Protein AF-A0A7F5QYL2-F1 (afdb_monomer_lite)

Structure (mmCIF, N/CA/C/O backbone):
data_AF-A0A7F5QYL2-F1
#
_entry.id   AF-A0A7F5QYL2-F1
#
loop_
_atom_site.group_PDB
_atom_site.id
_atom_site.type_symbol
_atom_site.label_atom_id
_atom_site.label_alt_id
_atom_site.label_comp_id
_atom_site.label_asym_id
_atom_site.label_entity_id
_atom_site.label_seq_id
_atom_site.pdbx_PDB_ins_code
_atom_site.Cartn_x
_atom_site.Cartn_y
_atom_site.Cartn_z
_atom_site.occupancy
_atom_site.B_iso_or_equiv
_atom_site.auth_seq_id
_atom_site.auth_comp_id
_atom_site.auth_asym_id
_atom_site.auth_atom_id
_atom_site.pdbx_PDB_model_num
ATOM 1 N N . MET A 1 1 ? 12.135 45.282 68.394 1.00 36.41 1 MET A N 1
ATOM 2 C CA . MET A 1 1 ? 11.199 45.986 67.491 1.00 36.41 1 MET A CA 1
ATOM 3 C C . MET A 1 1 ? 11.798 45.979 66.080 1.00 36.41 1 MET A C 1
ATOM 5 O O . MET A 1 1 ? 12.657 46.800 65.798 1.00 36.41 1 MET A O 1
ATOM 9 N N . LYS A 1 2 ? 11.472 44.992 65.230 1.00 41.59 2 LYS A N 1
ATOM 10 C CA . LYS A 1 2 ? 11.919 44.949 63.821 1.00 41.59 2 LYS A CA 1
ATOM 11 C C . LYS A 1 2 ? 10.758 45.435 62.957 1.00 41.59 2 LYS A C 1
ATOM 13 O O . LYS A 1 2 ? 9.714 44.793 62.926 1.00 41.59 2 LYS A O 1
ATOM 18 N N . VAL A 1 3 ? 10.930 46.593 62.330 1.00 45.00 3 VAL A N 1
ATOM 19 C CA . VAL A 1 3 ? 9.966 47.179 61.393 1.00 45.00 3 VAL A CA 1
ATOM 20 C C . VAL A 1 3 ? 9.968 46.319 60.128 1.00 45.00 3 VAL A C 1
ATOM 22 O O . VAL A 1 3 ? 11.005 46.175 59.482 1.00 45.00 3 VAL A O 1
ATOM 25 N N . VAL A 1 4 ? 8.830 45.709 59.797 1.00 55.16 4 VAL A N 1
ATOM 26 C CA . VAL A 1 4 ? 8.637 45.004 58.524 1.00 55.16 4 VAL A CA 1
ATOM 27 C C . VAL A 1 4 ? 8.541 46.066 57.431 1.00 55.16 4 VAL A C 1
ATOM 29 O O . VAL A 1 4 ? 7.566 46.809 57.353 1.00 55.16 4 VAL A O 1
ATOM 32 N N . SER A 1 5 ? 9.592 46.180 56.622 1.00 48.91 5 SER A N 1
ATOM 33 C CA . SER A 1 5 ? 9.608 47.056 55.452 1.00 48.91 5 SER A CA 1
ATOM 34 C C . SER A 1 5 ? 8.737 46.440 54.357 1.00 48.91 5 SER A C 1
ATOM 36 O O . SER A 1 5 ? 9.027 45.351 53.861 1.00 48.91 5 SER A O 1
ATOM 38 N N . HIS A 1 6 ? 7.649 47.122 53.997 1.00 53.84 6 HIS A N 1
ATOM 39 C CA . HIS A 1 6 ? 6.821 46.775 52.846 1.00 53.84 6 HIS A CA 1
ATOM 40 C C . HIS A 1 6 ? 7.633 46.995 51.562 1.00 53.84 6 HIS A C 1
ATOM 42 O O . HIS A 1 6 ? 7.870 48.128 51.139 1.00 53.84 6 HIS A O 1
ATOM 48 N N . MET A 1 7 ? 8.063 45.900 50.942 1.00 53.28 7 MET A N 1
ATOM 49 C CA . MET A 1 7 ? 8.787 45.906 49.676 1.00 53.28 7 MET A CA 1
ATOM 50 C C . MET A 1 7 ? 7.831 46.355 48.556 1.00 53.28 7 MET A C 1
ATOM 52 O O . MET A 1 7 ? 6.917 45.625 48.177 1.00 53.28 7 MET A O 1
ATOM 56 N N . LYS A 1 8 ? 7.985 47.591 48.063 1.00 56.34 8 LYS A N 1
ATOM 57 C CA . LYS A 1 8 ? 7.202 48.119 46.934 1.00 56.34 8 LYS A CA 1
ATOM 58 C C . LYS A 1 8 ? 7.759 47.552 45.628 1.00 56.34 8 LYS A C 1
ATOM 60 O O . LYS A 1 8 ? 8.815 47.978 45.169 1.00 56.34 8 LYS A O 1
ATOM 65 N N . MET A 1 9 ? 7.042 46.594 45.045 1.00 57.22 9 MET A N 1
ATOM 66 C CA . MET A 1 9 ? 7.305 46.076 43.700 1.00 57.22 9 MET A CA 1
ATOM 67 C C . MET A 1 9 ? 7.140 47.221 42.684 1.00 57.22 9 MET A C 1
ATOM 69 O O . MET A 1 9 ? 6.136 47.934 42.719 1.00 57.22 9 MET A O 1
ATOM 73 N N . SER A 1 10 ? 8.129 47.455 41.821 1.00 63.31 10 SER A N 1
ATOM 74 C CA . SER A 1 10 ? 8.124 48.590 40.891 1.00 63.31 10 SER A CA 1
ATOM 75 C C . SER A 1 10 ? 7.021 48.443 39.830 1.00 63.31 10 SER A C 1
ATOM 77 O O . SER A 1 10 ? 6.800 47.366 39.285 1.00 63.31 10 SER A O 1
ATOM 79 N N . SER A 1 11 ? 6.316 49.536 39.515 1.00 59.84 11 SER A N 1
ATOM 80 C CA . SER A 1 11 ? 5.193 49.565 38.552 1.00 59.84 11 SER A CA 1
ATOM 81 C C . SER A 1 11 ? 5.566 49.007 37.167 1.00 59.84 11 SER A C 1
ATOM 83 O O . SER A 1 11 ? 4.792 48.292 36.536 1.00 59.84 11 SER A O 1
ATOM 85 N N . LEU A 1 12 ? 6.813 49.241 36.749 1.00 58.56 12 LEU A N 1
ATOM 86 C CA . LEU A 1 12 ? 7.390 48.697 35.520 1.00 58.56 12 LEU A CA 1
ATOM 87 C C . LEU A 1 12 ? 7.458 47.161 35.540 1.00 58.56 12 LEU A C 1
ATOM 89 O O . LEU A 1 12 ? 7.232 46.528 34.514 1.00 58.56 12 LEU A O 1
ATOM 93 N N . TYR A 1 13 ? 7.722 46.540 36.694 1.00 65.56 13 TYR A N 1
ATOM 94 C CA . TYR A 1 13 ? 7.733 45.080 36.826 1.00 65.56 13 TYR A CA 1
ATOM 95 C C . TYR A 1 13 ? 6.333 44.494 36.596 1.00 65.56 13 TYR A C 1
ATOM 97 O O . TYR A 1 13 ? 6.171 43.559 35.817 1.00 65.56 13 TYR A O 1
ATOM 105 N N . MET A 1 14 ? 5.305 45.108 37.186 1.00 61.81 14 MET A N 1
ATOM 106 C CA . MET A 1 14 ? 3.912 44.671 37.028 1.00 61.81 14 MET A CA 1
ATOM 107 C C . MET A 1 14 ? 3.401 44.837 35.588 1.00 61.81 14 MET A C 1
ATOM 109 O O . MET A 1 14 ? 2.679 43.973 35.099 1.00 61.81 14 MET A O 1
ATOM 113 N N . GLN A 1 15 ? 3.810 45.899 34.884 1.00 59.81 15 GLN A N 1
ATOM 114 C CA . GLN A 1 15 ? 3.458 46.122 33.475 1.00 59.81 15 GLN A CA 1
ATOM 115 C C . GLN A 1 15 ? 4.100 45.088 32.536 1.00 59.81 15 GLN A C 1
ATOM 117 O O . GLN A 1 15 ? 3.426 44.570 31.649 1.00 59.81 15 GLN A O 1
ATOM 122 N N . ASN A 1 16 ? 5.372 44.739 32.753 1.00 57.62 16 ASN A N 1
ATOM 123 C CA . ASN A 1 16 ? 6.066 43.733 31.942 1.00 57.62 16 ASN A CA 1
ATOM 124 C C . ASN A 1 16 ? 5.494 42.321 32.153 1.00 57.62 16 ASN A C 1
ATOM 126 O O . ASN A 1 16 ? 5.332 41.579 31.186 1.00 57.62 16 ASN A O 1
ATOM 130 N N . VAL A 1 17 ? 5.114 41.968 33.388 1.00 64.12 17 VAL A N 1
ATOM 131 C CA . VAL A 1 17 ? 4.418 40.700 33.681 1.00 64.12 17 VAL A CA 1
ATOM 132 C C . VAL A 1 17 ? 3.069 40.639 32.956 1.00 64.12 17 VAL A C 1
ATOM 134 O O . VAL A 1 17 ? 2.732 39.611 32.374 1.00 64.12 17 VAL A O 1
ATOM 137 N N . PHE A 1 18 ? 2.325 41.748 32.922 1.00 61.31 18 PHE A N 1
ATOM 138 C CA . PHE A 1 18 ? 1.038 41.826 32.228 1.00 61.31 18 PHE A CA 1
ATOM 139 C C . PHE A 1 18 ? 1.166 41.660 30.707 1.00 61.31 18 PHE A C 1
ATOM 141 O O . PHE A 1 18 ? 0.341 40.986 30.099 1.00 61.31 18 PHE A O 1
ATOM 148 N N . ILE A 1 19 ? 2.211 42.230 30.095 1.00 61.56 19 ILE A N 1
ATOM 149 C CA . ILE A 1 19 ? 2.481 42.072 28.658 1.00 61.56 19 ILE A CA 1
ATOM 150 C C . ILE A 1 19 ? 2.823 40.614 28.332 1.00 61.56 19 ILE A C 1
ATOM 152 O O . ILE A 1 19 ? 2.280 40.088 27.370 1.00 61.56 19 ILE A O 1
ATOM 156 N N . I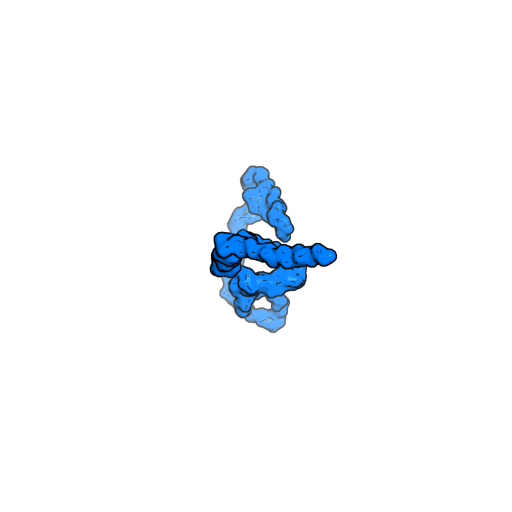LE A 1 20 ? 3.635 39.941 29.153 1.00 63.31 20 ILE A N 1
ATOM 157 C CA . ILE A 1 20 ? 3.988 38.519 28.967 1.00 63.31 20 ILE A CA 1
ATOM 158 C C . ILE A 1 20 ? 2.755 37.604 29.112 1.00 63.31 20 ILE A C 1
ATOM 160 O O . ILE A 1 20 ? 2.643 36.607 28.403 1.00 63.31 20 ILE A O 1
ATOM 164 N N . LEU A 1 21 ? 1.811 37.953 29.996 1.00 61.53 21 LEU A N 1
ATOM 165 C CA . LEU A 1 21 ? 0.531 37.245 30.145 1.00 61.53 21 LEU A CA 1
ATOM 166 C C . LEU A 1 21 ? -0.442 37.507 28.981 1.00 61.53 21 LEU A C 1
ATOM 168 O O . LEU A 1 21 ? -1.167 36.596 28.588 1.00 61.53 21 LEU A O 1
ATOM 172 N N . LEU A 1 22 ? -0.462 38.725 28.425 1.00 60.06 22 LEU A N 1
ATOM 173 C CA . LEU A 1 22 ? -1.340 39.114 27.311 1.00 60.06 22 LEU A CA 1
ATOM 174 C C . LEU A 1 22 ? -0.839 38.634 25.945 1.00 60.06 22 LEU A C 1
ATOM 176 O O . LEU A 1 22 ? -1.653 38.327 25.079 1.00 60.06 22 LEU A O 1
ATOM 180 N N . THR A 1 23 ? 0.477 38.564 25.736 1.00 57.03 23 THR A N 1
ATOM 181 C CA . THR A 1 23 ? 1.068 38.099 24.472 1.00 57.03 23 THR A CA 1
ATOM 182 C C . THR A 1 23 ? 1.238 36.594 24.406 1.00 57.03 23 THR A C 1
ATOM 184 O O . THR A 1 23 ? 1.893 36.153 23.463 1.00 57.03 23 THR A O 1
ATOM 187 N N . GLY A 1 24 ? 0.653 35.852 25.369 1.00 56.50 24 GLY A N 1
ATOM 188 C CA . GLY A 1 24 ? 0.529 34.395 25.432 1.00 56.50 24 GLY A CA 1
ATOM 189 C C . GLY A 1 24 ? 1.048 33.739 24.171 1.00 56.50 24 GLY A C 1
ATOM 190 O O . GLY A 1 24 ? 0.306 33.568 23.205 1.00 56.50 24 GLY A O 1
ATOM 191 N N . ILE A 1 25 ? 2.364 33.510 24.150 1.00 61.47 25 ILE A N 1
ATOM 192 C CA . ILE A 1 25 ? 3.053 33.070 22.949 1.00 61.47 25 ILE A CA 1
ATOM 193 C C . ILE A 1 25 ? 2.591 31.634 22.746 1.00 61.47 25 ILE A C 1
ATOM 195 O O . ILE A 1 25 ? 3.151 30.696 23.310 1.00 61.47 25 ILE A O 1
ATOM 199 N N . CYS A 1 26 ? 1.531 31.463 21.961 1.00 57.97 26 CYS A N 1
ATOM 200 C CA . CYS A 1 26 ? 1.211 30.205 21.326 1.00 57.97 26 CYS A CA 1
ATOM 201 C C . CYS A 1 26 ? 2.337 29.969 20.323 1.00 57.97 26 CYS A C 1
ATOM 203 O O . CYS A 1 26 ? 2.239 30.333 19.152 1.00 57.97 26 CYS A O 1
ATOM 205 N N . VAL A 1 27 ? 3.447 29.400 20.798 1.00 55.38 27 VAL A N 1
ATOM 206 C CA . VAL A 1 27 ? 4.355 28.679 19.917 1.00 55.38 27 VAL A CA 1
ATOM 207 C C . VAL A 1 27 ? 3.536 27.488 19.445 1.00 55.38 27 VAL A C 1
ATOM 209 O O . VAL A 1 27 ? 3.523 26.437 20.080 1.00 55.38 27 VAL A O 1
ATOM 212 N N . SER A 1 28 ? 2.774 27.680 18.371 1.00 55.50 28 SER A N 1
ATOM 213 C CA . SER A 1 28 ? 2.274 26.571 17.581 1.00 55.50 28 SER A CA 1
ATOM 214 C C . SER A 1 28 ? 3.523 25.911 17.029 1.00 55.50 28 SER A C 1
ATOM 216 O O . SER A 1 28 ? 4.064 26.335 16.010 1.00 55.50 28 SER A O 1
ATOM 218 N N . SER A 1 29 ? 4.057 24.939 17.767 1.00 53.59 29 SER A N 1
ATOM 219 C CA . SER A 1 29 ? 5.044 24.024 17.236 1.00 53.59 29 SER A CA 1
ATOM 220 C C . SER A 1 29 ? 4.399 23.426 16.001 1.00 53.59 29 SER A C 1
ATOM 222 O O . SER A 1 29 ? 3.469 22.631 16.108 1.00 53.59 29 SER A O 1
ATOM 224 N N . THR A 1 30 ? 4.864 23.837 14.824 1.00 51.59 30 THR A N 1
ATOM 225 C CA . THR A 1 30 ? 4.680 23.064 13.606 1.00 51.59 30 THR A CA 1
ATOM 226 C C . THR A 1 30 ? 5.536 21.815 13.785 1.00 51.59 30 THR A C 1
ATOM 228 O O . THR A 1 30 ? 6.608 21.685 13.192 1.00 51.59 30 THR A O 1
ATOM 231 N N . SER A 1 31 ? 5.125 20.922 14.691 1.00 51.44 31 SER A N 1
ATOM 232 C CA . SER A 1 31 ? 5.525 19.535 14.588 1.00 51.44 31 SER A CA 1
ATOM 233 C C . SER A 1 31 ? 5.064 19.139 13.201 1.00 51.44 31 SER A C 1
ATOM 235 O O . SER A 1 31 ? 3.870 19.130 12.919 1.00 51.44 31 SER A O 1
ATOM 237 N N . HIS A 1 32 ? 6.003 18.887 12.292 1.00 54.50 32 HIS A N 1
ATOM 238 C CA . HIS A 1 32 ? 5.703 17.946 11.229 1.00 54.50 32 HIS A CA 1
ATOM 239 C C . HIS A 1 32 ? 5.103 16.742 11.944 1.00 54.50 32 HIS A C 1
ATOM 241 O O . HIS A 1 32 ? 5.808 16.147 12.760 1.00 54.50 32 HIS A O 1
ATOM 247 N N . ASP A 1 33 ? 3.797 16.522 11.775 1.00 66.94 33 ASP A N 1
ATOM 248 C CA . ASP A 1 33 ? 3.036 15.618 12.629 1.00 66.94 33 ASP A CA 1
ATOM 249 C C . ASP A 1 33 ? 3.621 14.225 12.478 1.00 66.94 33 ASP A C 1
ATOM 251 O O . ASP A 1 33 ? 3.356 13.507 11.511 1.00 66.94 33 ASP A O 1
ATOM 255 N N . HIS A 1 34 ? 4.490 13.878 13.423 1.00 85.94 34 HIS A N 1
ATOM 256 C CA . HIS A 1 34 ? 5.063 12.561 13.503 1.00 85.94 34 HIS A CA 1
ATOM 257 C C . HIS A 1 34 ? 3.897 11.588 13.602 1.00 85.94 34 HIS A C 1
ATOM 259 O O . HIS A 1 34 ? 2.996 11.745 14.429 1.00 85.94 34 HIS A O 1
ATOM 265 N N . TRP A 1 35 ? 3.900 10.622 12.702 1.00 94.12 35 TRP A N 1
ATOM 266 C CA . TRP A 1 35 ? 2.948 9.541 12.693 1.00 94.12 35 TRP A CA 1
ATOM 267 C C . TRP A 1 35 ? 3.732 8.247 12.864 1.00 94.12 35 TRP A C 1
ATOM 269 O O . TRP A 1 35 ? 4.861 8.124 12.394 1.00 94.12 35 TRP A O 1
ATOM 279 N N . GLY A 1 36 ? 3.123 7.295 13.553 1.00 95.56 36 GLY A N 1
ATOM 280 C CA . GLY A 1 36 ? 3.671 5.966 13.756 1.00 95.56 36 GLY A CA 1
ATOM 281 C C . GLY A 1 36 ? 2.571 4.921 13.658 1.00 95.56 36 GLY A C 1
ATOM 282 O O . GLY A 1 36 ? 1.387 5.247 13.529 1.00 95.56 36 GLY A O 1
ATOM 283 N N . TYR A 1 37 ? 2.971 3.652 13.675 1.00 96.75 37 TYR A N 1
ATOM 284 C CA . TYR A 1 37 ? 2.064 2.520 13.495 1.00 96.75 37 TYR A CA 1
ATOM 285 C C . TYR A 1 37 ? 1.521 1.946 14.806 1.00 96.75 37 TYR A C 1
ATOM 287 O O . TYR A 1 37 ? 0.766 0.976 14.749 1.00 96.75 37 TYR A O 1
ATOM 295 N N . SER A 1 38 ? 1.864 2.487 15.978 1.00 97.50 38 SER A N 1
ATOM 296 C CA . SER A 1 38 ? 1.204 2.032 17.207 1.00 97.50 38 SER A CA 1
ATOM 297 C C . SER A 1 38 ? -0.288 2.375 17.172 1.00 97.50 38 SER A C 1
ATOM 299 O O . SER A 1 38 ? -0.700 3.348 16.539 1.00 97.50 38 SER A O 1
ATOM 301 N N . SER A 1 39 ? -1.118 1.600 17.871 1.00 96.81 39 SER A N 1
ATOM 302 C CA . SER A 1 39 ? -2.566 1.846 17.911 1.00 96.81 39 SER A CA 1
ATOM 303 C C . SER A 1 39 ? -2.911 3.258 18.400 1.00 96.81 39 SER A C 1
ATOM 305 O O . SER A 1 39 ? -3.860 3.869 17.914 1.00 96.81 39 SER A O 1
ATOM 307 N N . GLU A 1 40 ? -2.126 3.793 19.340 1.00 95.81 40 GLU A N 1
ATOM 308 C CA . GLU A 1 40 ? -2.309 5.141 19.888 1.00 95.81 40 GLU A CA 1
ATOM 309 C C . GLU A 1 40 ? -2.002 6.242 18.868 1.00 95.81 40 GLU A C 1
ATOM 311 O O . GLU A 1 40 ? -2.683 7.267 18.835 1.00 95.81 40 GLU A O 1
ATOM 316 N N . GLU A 1 41 ? -0.984 6.045 18.032 1.00 95.25 41 GLU A N 1
ATOM 317 C CA . GLU A 1 41 ? -0.609 6.995 16.983 1.00 95.25 41 GLU A CA 1
ATOM 318 C C . GLU A 1 41 ? -1.572 6.920 15.801 1.00 95.25 41 GLU A C 1
ATOM 320 O O . GLU A 1 41 ? -2.036 7.958 15.330 1.00 95.25 41 GLU A O 1
ATOM 325 N N . GLN A 1 42 ? -1.940 5.708 15.374 1.00 95.31 42 GLN A N 1
ATOM 326 C CA . GLN A 1 42 ? -2.913 5.494 14.300 1.00 95.31 42 GLN A CA 1
ATOM 327 C C . GLN A 1 42 ? -4.267 6.134 14.616 1.00 95.31 42 GLN A C 1
ATOM 329 O O . GLN A 1 42 ? -4.877 6.764 13.752 1.00 95.31 42 GLN A O 1
ATOM 334 N N . ALA A 1 43 ? -4.719 6.052 15.873 1.00 94.75 43 ALA A N 1
ATOM 335 C CA . ALA A 1 43 ? -5.966 6.681 16.307 1.00 94.75 43 ALA A CA 1
ATOM 336 C C . ALA A 1 43 ? -5.980 8.211 16.105 1.00 94.75 43 ALA A C 1
ATOM 338 O O . ALA A 1 43 ? -7.054 8.785 15.907 1.00 94.75 43 ALA A O 1
ATOM 339 N N . LYS A 1 44 ? -4.803 8.855 16.116 1.00 95.38 44 LYS A N 1
ATOM 340 C CA . LYS A 1 44 ? -4.624 10.305 15.919 1.00 95.38 44 LYS A CA 1
ATOM 341 C C . LYS A 1 44 ? -4.472 10.698 14.451 1.00 95.38 44 LYS A C 1
ATOM 343 O O . LYS A 1 44 ? -4.560 11.882 14.133 1.00 95.38 44 LYS A O 1
ATOM 348 N N . TRP A 1 45 ? -4.276 9.745 13.533 1.00 95.81 45 TRP A N 1
ATOM 349 C CA . TRP A 1 45 ? -4.084 10.066 12.116 1.00 95.81 45 TRP A CA 1
ATOM 350 C C . TRP A 1 45 ? -5.249 10.871 11.550 1.00 95.81 45 TRP A C 1
ATOM 352 O O . TRP A 1 45 ? -5.009 11.830 10.838 1.00 95.81 45 TRP A O 1
ATOM 362 N N . LYS A 1 46 ? -6.499 10.564 11.913 1.00 95.19 46 LYS A N 1
ATOM 363 C CA . LYS A 1 46 ? -7.675 11.338 11.468 1.00 95.19 46 LYS A CA 1
ATOM 364 C C . LYS A 1 46 ? -7.672 12.799 11.945 1.00 95.19 46 LYS A C 1
ATOM 366 O O . LYS A 1 46 ? -8.260 13.666 11.295 1.00 95.19 46 LYS A O 1
ATOM 371 N N . ASP A 1 47 ? -7.049 13.069 13.092 1.00 93.81 47 ASP A N 1
ATOM 372 C CA . ASP A 1 47 ? -7.041 14.393 13.708 1.00 93.81 47 ASP A CA 1
ATOM 373 C C . ASP A 1 47 ? -6.025 15.285 12.988 1.00 93.81 47 ASP A C 1
ATOM 375 O O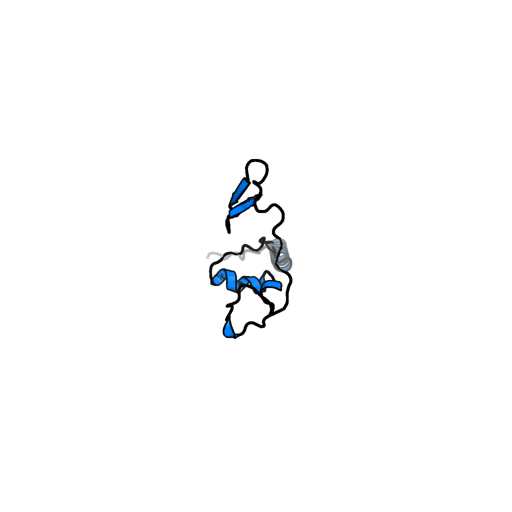 . ASP A 1 47 ? -6.364 16.417 12.618 1.00 93.81 47 ASP A O 1
ATOM 379 N N . ASN A 1 48 ? -4.854 14.710 12.702 1.00 92.50 48 ASN A N 1
ATOM 380 C CA . ASN A 1 48 ? -3.701 15.349 12.063 1.00 92.50 48 ASN A CA 1
ATOM 381 C C . ASN A 1 48 ? -3.804 15.365 10.524 1.00 92.50 48 ASN A C 1
ATOM 383 O O . ASN A 1 48 ? -3.421 16.325 9.861 1.00 92.50 48 ASN A O 1
ATOM 387 N N . TYR A 1 49 ? -4.399 14.322 9.945 1.00 93.75 49 TYR A N 1
ATOM 388 C CA . TYR A 1 49 ? -4.560 14.092 8.511 1.00 93.75 49 TYR A CA 1
ATOM 389 C C . TYR A 1 49 ? -6.033 13.806 8.213 1.00 93.75 49 TYR A C 1
ATOM 391 O O . TYR A 1 49 ? -6.501 12.669 8.279 1.00 93.75 49 TYR A O 1
ATOM 399 N N . LYS A 1 50 ? -6.797 14.849 7.865 1.00 92.38 50 LYS A N 1
ATOM 400 C CA . LYS A 1 50 ? -8.265 14.757 7.725 1.00 92.38 50 LYS A CA 1
ATOM 401 C C . LYS A 1 50 ? -8.734 13.652 6.776 1.00 92.38 50 LYS A C 1
ATOM 403 O O . LYS A 1 50 ? -9.765 13.036 7.028 1.00 92.38 50 LYS A O 1
ATOM 408 N N . SER A 1 51 ? -7.968 13.360 5.724 1.00 95.19 51 SER A N 1
ATOM 409 C CA . SER A 1 51 ? -8.275 12.282 4.779 1.00 95.19 51 SER A CA 1
ATOM 410 C C . SER A 1 51 ? -8.253 10.889 5.409 1.00 95.19 51 SER A C 1
ATOM 412 O O . SER A 1 51 ? -8.979 10.029 4.927 1.00 95.19 51 SER A O 1
ATOM 414 N N . CYS A 1 52 ? -7.491 10.662 6.487 1.00 96.38 52 CYS A N 1
ATOM 415 C CA . CYS A 1 52 ? -7.403 9.369 7.175 1.00 96.38 52 CYS A CA 1
ATOM 416 C C . CYS A 1 52 ? -8.686 8.991 7.934 1.00 96.38 52 CYS A C 1
ATOM 418 O O . CYS A 1 52 ? -8.863 7.833 8.295 1.00 96.38 52 CYS A O 1
ATOM 420 N N . GLY A 1 53 ? -9.582 9.951 8.184 1.00 95.75 53 GLY A N 1
ATOM 421 C CA . GLY A 1 53 ? -10.878 9.719 8.829 1.00 95.75 53 GLY A CA 1
ATOM 422 C C . GLY A 1 53 ? -12.061 9.578 7.866 1.00 95.75 53 GLY A C 1
ATOM 423 O O . GLY A 1 53 ? -13.194 9.625 8.330 1.00 95.75 53 GLY A O 1
ATOM 424 N N . GLY A 1 54 ? -11.827 9.489 6.551 1.00 95.88 54 GLY A N 1
ATOM 425 C CA . GLY A 1 54 ? -12.902 9.388 5.552 1.00 95.88 54 GLY A CA 1
ATOM 426 C C . GLY A 1 54 ? -13.473 7.973 5.398 1.00 95.88 54 GLY A C 1
ATOM 427 O O . GLY A 1 54 ? -12.818 7.000 5.747 1.00 95.88 54 GLY A O 1
ATOM 428 N N . ASP A 1 55 ? -14.645 7.838 4.778 1.00 97.75 55 ASP A N 1
ATOM 429 C CA . ASP A 1 55 ? -15.385 6.561 4.692 1.00 97.75 55 ASP A CA 1
ATOM 430 C C . ASP A 1 55 ? -14.805 5.529 3.704 1.00 97.75 55 ASP A C 1
ATOM 432 O O . ASP A 1 55 ? -15.287 4.404 3.605 1.00 97.75 55 ASP A O 1
ATOM 436 N N . SER A 1 56 ? -13.782 5.901 2.933 1.00 97.44 56 SER A N 1
ATOM 437 C CA . SER A 1 56 ? -13.176 5.061 1.888 1.00 97.44 56 SER A CA 1
ATOM 438 C C . SER A 1 56 ? -11.684 4.822 2.137 1.00 97.44 56 SER A C 1
ATOM 440 O O . SER A 1 56 ? -10.861 5.009 1.243 1.00 97.44 56 SER A O 1
ATOM 442 N N . GLN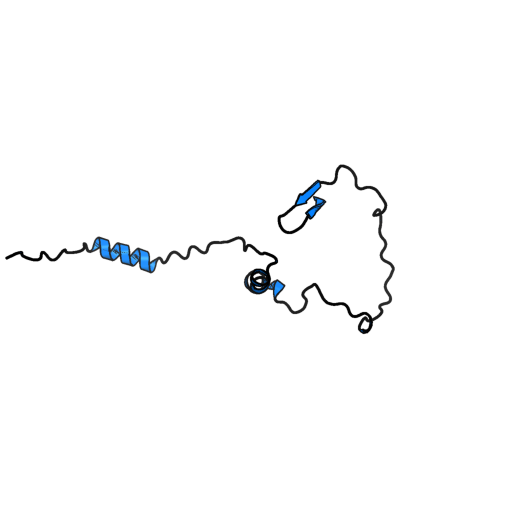 A 1 57 ? -11.324 4.441 3.368 1.00 97.44 57 GLN A N 1
ATOM 443 C CA . GLN A 1 57 ? -9.945 4.078 3.713 1.00 97.44 57 GLN A CA 1
ATOM 444 C C . GLN A 1 57 ? -9.563 2.671 3.243 1.00 97.44 57 GLN A C 1
ATOM 446 O O . GLN A 1 57 ? -10.398 1.786 3.072 1.00 97.44 57 GLN A O 1
ATOM 451 N N . SER A 1 58 ? -8.256 2.467 3.104 1.00 97.00 58 SER A N 1
ATOM 452 C CA . SER A 1 58 ? -7.610 1.157 2.988 1.00 97.00 58 SER A CA 1
ATOM 453 C C . SER A 1 58 ? -6.713 0.905 4.213 1.00 97.00 58 SER A C 1
ATOM 455 O O . SER A 1 58 ? -6.293 1.876 4.844 1.00 97.00 58 SER A O 1
ATOM 457 N N . PRO A 1 59 ? -6.363 -0.358 4.537 1.00 96.62 59 PRO A N 1
ATOM 458 C CA . PRO A 1 59 ? -6.798 -1.601 3.889 1.00 96.62 59 PRO A CA 1
ATOM 459 C C . PRO A 1 59 ? -8.230 -2.009 4.273 1.00 96.62 59 PRO A C 1
ATOM 461 O O . PRO A 1 59 ? -8.774 -1.544 5.270 1.00 96.62 59 PRO A O 1
ATOM 464 N N . ILE A 1 60 ? -8.818 -2.924 3.497 1.00 97.06 60 ILE A N 1
ATOM 465 C CA . ILE A 1 60 ? -10.105 -3.565 3.802 1.00 97.06 60 ILE A CA 1
ATOM 466 C C . ILE A 1 60 ? -9.967 -5.088 3.790 1.00 97.06 60 ILE A C 1
ATOM 468 O O . ILE A 1 60 ? -9.121 -5.642 3.087 1.00 97.06 60 ILE A O 1
ATOM 472 N N . ALA A 1 61 ? -10.828 -5.775 4.539 1.00 97.94 61 ALA A N 1
ATOM 473 C CA . ALA A 1 61 ? -10.96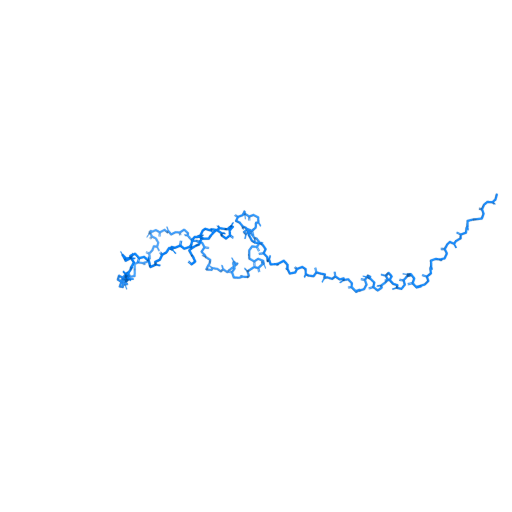7 -7.221 4.426 1.00 97.94 61 ALA A CA 1
ATOM 474 C C . ALA A 1 61 ? -11.779 -7.562 3.166 1.00 97.94 61 ALA A C 1
ATOM 476 O O . ALA A 1 61 ? -12.938 -7.165 3.044 1.00 97.94 61 ALA A O 1
ATOM 477 N N . ILE A 1 62 ? -11.173 -8.296 2.230 1.00 97.00 62 ILE A N 1
ATOM 478 C CA . ILE A 1 62 ? -11.841 -8.750 1.006 1.00 97.00 62 ILE A CA 1
ATOM 479 C C . ILE A 1 62 ? -12.475 -10.118 1.266 1.00 97.00 62 ILE A C 1
ATOM 481 O O . ILE A 1 62 ? -11.786 -11.082 1.587 1.00 97.00 62 ILE A O 1
ATOM 485 N N . ASP A 1 63 ? -13.793 -10.196 1.095 1.00 97.56 63 ASP A N 1
ATOM 486 C CA . ASP A 1 63 ? -14.575 -11.431 1.171 1.00 97.56 63 ASP A CA 1
ATOM 487 C C . ASP A 1 63 ? -14.962 -11.863 -0.246 1.00 97.56 63 ASP A C 1
ATOM 489 O O . ASP A 1 63 ? -15.792 -11.217 -0.890 1.00 97.56 63 ASP A O 1
ATOM 493 N N . SER A 1 64 ? -14.360 -12.951 -0.736 1.00 96.31 64 SER A N 1
ATOM 494 C CA . SER A 1 64 ? -14.569 -13.443 -2.104 1.00 96.31 64 SER A CA 1
ATOM 495 C C . SER A 1 64 ? -16.037 -13.747 -2.409 1.00 96.31 64 SER A C 1
ATOM 497 O O . SER A 1 64 ? -16.476 -13.517 -3.536 1.00 96.31 64 SER A O 1
ATOM 499 N N . SER A 1 65 ? -16.824 -14.161 -1.410 1.00 97.38 65 SER A N 1
ATOM 500 C CA . SER A 1 65 ? -18.260 -14.432 -1.567 1.00 97.38 65 SER A CA 1
ATOM 501 C C . SER A 1 65 ? -19.104 -13.176 -1.818 1.00 97.38 65 SER A C 1
ATOM 503 O O . SER A 1 65 ? -20.211 -13.276 -2.343 1.00 97.38 65 SER A O 1
ATOM 505 N N . LYS A 1 66 ? -18.577 -11.993 -1.475 1.00 97.19 66 LYS A N 1
ATOM 506 C CA . LYS A 1 66 ? -19.221 -10.684 -1.668 1.00 97.19 66 LYS A CA 1
ATOM 507 C C . LYS A 1 66 ? -18.653 -9.907 -2.856 1.00 97.19 66 LYS A C 1
ATOM 509 O O . LYS A 1 66 ? -19.063 -8.772 -3.092 1.00 97.19 66 LYS A O 1
ATOM 514 N N . THR A 1 67 ? -17.694 -10.476 -3.585 1.00 96.44 67 THR A N 1
ATOM 515 C CA . THR A 1 67 ? -17.124 -9.814 -4.763 1.00 96.44 67 THR A CA 1
ATOM 516 C C . THR A 1 67 ? -18.107 -9.824 -5.927 1.00 96.44 67 THR A C 1
ATOM 518 O O . THR A 1 67 ? -18.834 -10.791 -6.149 1.00 96.44 67 THR A O 1
ATOM 521 N N . VAL A 1 68 ? -18.124 -8.730 -6.686 1.00 96.50 68 VAL A N 1
ATOM 522 C CA . VAL A 1 68 ? -18.903 -8.629 -7.922 1.00 96.50 68 VAL A CA 1
ATOM 523 C C . VAL A 1 68 ? -17.956 -8.896 -9.093 1.00 96.50 68 VAL A C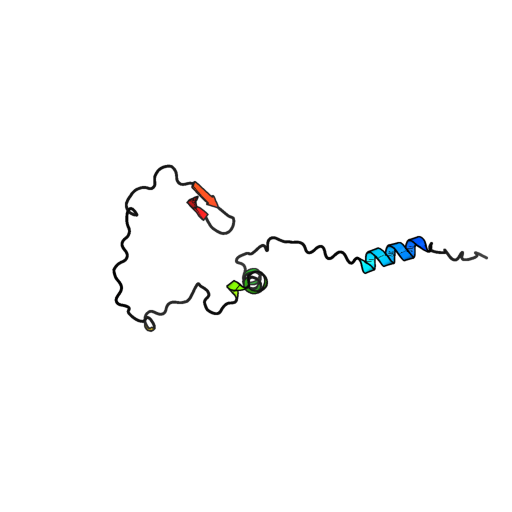 1
ATOM 525 O O . VAL A 1 68 ? -17.002 -8.134 -9.267 1.00 96.50 68 VAL A O 1
ATOM 528 N N . PRO A 1 69 ? -18.175 -9.954 -9.896 1.00 93.81 69 PRO A N 1
ATOM 529 C CA . PRO A 1 69 ? -17.355 -10.196 -11.072 1.00 93.81 69 PRO A CA 1
ATOM 530 C C . PRO A 1 69 ? -17.573 -9.070 -12.082 1.00 93.81 69 PRO A C 1
ATOM 532 O O . PRO A 1 69 ? -18.705 -8.723 -12.419 1.00 93.81 69 PRO A O 1
ATOM 535 N N . MET A 1 70 ? -16.477 -8.509 -12.581 1.00 94.50 70 MET A N 1
ATOM 536 C CA . MET A 1 70 ? -16.496 -7.477 -13.609 1.00 94.50 70 MET A CA 1
ATOM 537 C C . MET A 1 70 ? -15.777 -8.001 -14.847 1.00 94.50 70 MET A C 1
ATOM 539 O O . MET A 1 70 ? -14.689 -8.565 -14.744 1.00 94.50 70 MET A O 1
ATOM 543 N N . ASN A 1 71 ? -16.383 -7.814 -16.021 1.00 95.31 71 ASN A N 1
ATOM 544 C CA . ASN A 1 71 ? -15.717 -8.109 -17.284 1.00 95.31 71 ASN A CA 1
ATOM 545 C C . ASN A 1 71 ? -14.677 -7.014 -17.553 1.00 95.31 71 ASN A C 1
ATOM 547 O O . ASN A 1 71 ? -15.031 -5.912 -17.970 1.00 95.31 71 ASN A O 1
ATOM 551 N N . MET A 1 72 ? -13.415 -7.305 -17.253 1.00 95.44 72 MET A N 1
ATOM 552 C CA . MET A 1 72 ? -12.288 -6.395 -17.443 1.00 95.44 72 MET A CA 1
ATOM 553 C C . MET A 1 72 ? -11.235 -7.067 -18.314 1.00 95.44 72 MET A C 1
ATOM 555 O O . MET A 1 72 ? -11.021 -8.277 -18.223 1.00 95.44 72 MET A O 1
ATOM 559 N N . SER A 1 73 ? -10.556 -6.274 -19.138 1.00 96.00 73 SER A N 1
ATOM 560 C CA . SER A 1 73 ? -9.376 -6.741 -19.859 1.00 96.00 73 SER A CA 1
ATOM 561 C C . SER A 1 73 ? -8.297 -7.191 -18.876 1.00 96.00 73 SER A C 1
ATOM 563 O O . SER A 1 73 ? -8.158 -6.630 -17.788 1.00 96.00 73 SER A O 1
ATOM 565 N N . ALA A 1 74 ? -7.514 -8.192 -19.276 1.00 95.31 74 ALA A N 1
ATOM 566 C CA . ALA A 1 74 ? -6.342 -8.588 -18.513 1.00 95.31 74 ALA A CA 1
ATOM 567 C C . ALA A 1 74 ? -5.362 -7.409 -18.389 1.00 95.31 74 ALA A C 1
ATOM 569 O O . ALA A 1 74 ? -5.184 -6.635 -19.331 1.00 95.31 74 ALA A O 1
ATOM 570 N N . LEU A 1 75 ? -4.730 -7.288 -17.222 1.00 96.06 75 LEU A N 1
ATOM 571 C CA . LEU A 1 75 ? -3.659 -6.325 -17.001 1.00 96.06 75 LEU A CA 1
ATOM 572 C C . LEU A 1 75 ? -2.424 -6.760 -17.800 1.00 96.06 75 LEU A C 1
ATOM 574 O O . LEU A 1 75 ? -1.921 -7.867 -17.603 1.00 96.06 75 LEU A O 1
ATOM 578 N N . GLU A 1 76 ? -1.923 -5.889 -18.671 1.00 96.88 76 GLU A N 1
ATOM 579 C CA . GLU A 1 76 ? -0.669 -6.118 -19.385 1.00 96.88 76 GLU A CA 1
ATOM 580 C C . GLU A 1 76 ? 0.505 -5.527 -18.595 1.00 96.88 76 GLU A C 1
ATOM 582 O O . GLU A 1 76 ? 0.530 -4.338 -18.273 1.00 96.88 76 GLU A O 1
ATOM 587 N N . LEU A 1 77 ? 1.487 -6.370 -18.277 1.00 96.75 77 LEU A N 1
ATOM 588 C CA . LEU A 1 77 ? 2.707 -5.975 -17.580 1.00 96.75 77 LEU A CA 1
ATOM 589 C C . LEU A 1 77 ? 3.834 -5.760 -18.590 1.00 96.75 77 LEU A C 1
ATOM 591 O O . LEU A 1 77 ? 4.583 -6.679 -18.909 1.00 96.75 77 LEU A O 1
ATOM 595 N N . ILE A 1 78 ? 3.958 -4.538 -19.099 1.00 96.38 78 ILE A N 1
ATOM 596 C CA . ILE A 1 78 ? 4.958 -4.208 -20.119 1.00 96.38 78 ILE A CA 1
ATOM 597 C C . ILE A 1 78 ? 6.327 -3.982 -19.452 1.00 96.38 78 ILE A C 1
ATOM 599 O O . ILE A 1 78 ? 6.449 -3.126 -18.577 1.00 96.38 78 ILE A O 1
ATOM 603 N N . TYR A 1 79 ? 7.352 -4.731 -19.875 1.00 96.00 79 TYR A N 1
ATOM 604 C CA . TYR A 1 79 ? 8.750 -4.666 -19.400 1.00 96.00 79 TYR A CA 1
ATOM 605 C C . TYR A 1 79 ? 9.002 -5.045 -17.929 1.00 96.00 79 TYR A C 1
ATOM 607 O O . TYR A 1 79 ? 10.119 -4.884 -17.442 1.00 96.00 79 TYR A O 1
ATOM 615 N N . TYR A 1 80 ? 8.015 -5.586 -17.210 1.00 95.00 80 TYR A N 1
ATOM 616 C CA . TYR A 1 80 ? 8.206 -6.055 -15.823 1.00 95.00 80 TYR A CA 1
ATOM 617 C C . TYR A 1 80 ? 9.052 -7.334 -15.720 1.00 95.00 80 TYR A C 1
ATOM 619 O O . TYR A 1 80 ? 9.491 -7.71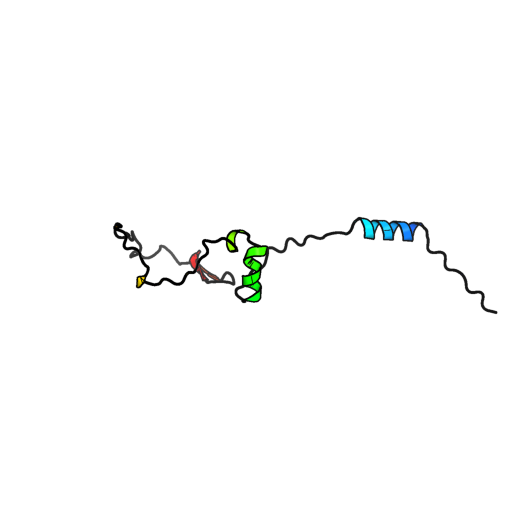0 -14.635 1.00 95.00 80 TYR A O 1
ATOM 627 N N . ASP A 1 81 ? 9.271 -8.005 -16.844 1.00 95.06 81 ASP A N 1
ATOM 628 C CA . ASP A 1 81 ? 10.168 -9.144 -17.021 1.00 95.06 81 ASP A CA 1
ATOM 629 C C . ASP A 1 81 ? 11.613 -8.724 -17.336 1.00 95.06 81 ASP A C 1
ATOM 631 O O . ASP A 1 81 ? 12.535 -9.540 -17.281 1.00 95.06 81 ASP A O 1
ATOM 635 N N . SER A 1 82 ? 11.821 -7.449 -17.661 1.00 95.62 82 SER A N 1
ATOM 636 C CA . SER A 1 82 ? 13.124 -6.907 -18.014 1.00 95.62 82 SER A CA 1
ATOM 637 C C . SER A 1 82 ? 13.865 -6.427 -16.760 1.00 95.62 82 SER A C 1
ATOM 639 O O . SER A 1 82 ? 13.268 -5.768 -15.904 1.00 95.62 82 SER A O 1
ATOM 641 N N . PRO A 1 83 ? 15.176 -6.702 -16.624 1.00 92.06 83 PRO A N 1
ATOM 642 C CA . PRO A 1 83 ? 15.966 -6.157 -15.526 1.00 92.06 83 PRO A CA 1
ATOM 643 C C . PRO A 1 83 ? 15.932 -4.627 -15.518 1.00 92.06 83 PRO A C 1
ATOM 645 O O . PRO A 1 83 ? 16.109 -3.986 -16.557 1.00 92.06 83 PRO A O 1
ATOM 648 N N . LEU A 1 84 ? 15.755 -4.039 -14.334 1.00 92.31 84 LEU A N 1
ATOM 649 C CA . LEU A 1 84 ? 15.849 -2.592 -14.174 1.00 92.31 84 LEU A CA 1
ATOM 650 C C . LEU A 1 84 ? 17.287 -2.120 -14.465 1.00 92.31 84 LEU A C 1
ATOM 652 O O . LEU A 1 84 ? 18.247 -2.797 -14.083 1.00 92.31 84 LEU A O 1
ATOM 656 N N . PRO A 1 85 ? 17.462 -0.974 -15.145 1.00 90.25 85 PRO A N 1
ATOM 657 C CA . PRO A 1 85 ? 18.785 -0.475 -15.482 1.00 90.25 85 PRO A CA 1
ATOM 658 C C . PRO A 1 85 ? 19.513 0.057 -14.242 1.00 90.25 85 PRO A C 1
ATOM 660 O O . PRO A 1 85 ? 18.978 0.860 -13.482 1.00 90.25 85 PRO A O 1
ATOM 663 N N . GLY A 1 86 ? 20.782 -0.331 -14.096 1.00 88.81 86 GLY A N 1
ATOM 664 C CA . GLY A 1 86 ? 21.667 0.167 -13.044 1.00 88.81 86 GLY A CA 1
ATOM 665 C C . GLY A 1 86 ? 21.414 -0.441 -11.658 1.00 88.81 86 GLY A C 1
ATOM 666 O O . GLY A 1 86 ? 20.549 -1.298 -11.478 1.00 88.81 86 GLY A O 1
ATOM 667 N N . PRO A 1 87 ? 22.214 -0.043 -10.657 1.00 92.06 87 PRO A N 1
ATOM 668 C CA . PRO A 1 87 ? 21.991 -0.466 -9.284 1.00 92.06 87 PRO A CA 1
ATOM 669 C C . PRO A 1 87 ? 20.727 0.197 -8.726 1.00 92.06 87 PRO A C 1
ATOM 671 O O . PRO A 1 87 ? 20.599 1.420 -8.735 1.00 92.06 87 PRO A O 1
ATOM 674 N N . LEU A 1 88 ? 19.818 -0.615 -8.189 1.00 93.75 88 LEU A N 1
ATOM 675 C CA . LEU A 1 88 ? 18.643 -0.121 -7.476 1.00 93.75 88 LEU A CA 1
ATOM 676 C C . LEU A 1 88 ? 19.053 0.449 -6.120 1.00 93.75 88 LEU A C 1
ATOM 678 O O . LEU A 1 88 ? 19.754 -0.211 -5.349 1.00 93.75 88 LEU A O 1
ATOM 682 N N . GLN A 1 89 ? 18.589 1.656 -5.806 1.00 94.75 89 GLN A N 1
ATOM 683 C CA . GLN A 1 89 ? 18.836 2.266 -4.506 1.00 94.75 89 GLN A CA 1
ATOM 684 C C . GLN A 1 89 ? 17.704 1.910 -3.551 1.00 94.75 89 GLN A C 1
ATOM 686 O O . GLN A 1 89 ? 16.560 2.309 -3.750 1.00 94.75 89 GLN A O 1
ATOM 691 N N . LEU A 1 90 ? 18.023 1.168 -2.493 1.00 95.88 90 LEU A N 1
ATOM 692 C CA . LEU A 1 90 ? 17.087 0.880 -1.412 1.00 95.88 90 LEU A CA 1
ATOM 693 C C . LEU A 1 90 ? 17.290 1.883 -0.275 1.00 95.88 90 LEU A C 1
ATOM 695 O O . LEU A 1 90 ? 18.399 2.066 0.225 1.00 95.88 90 LEU A O 1
ATOM 699 N N . HIS A 1 91 ? 16.204 2.508 0.164 1.00 96.44 91 HIS A N 1
ATOM 700 C CA . HIS A 1 91 ? 16.199 3.480 1.245 1.00 96.44 91 HIS A CA 1
ATOM 701 C C . HIS A 1 91 ? 15.189 3.080 2.319 1.00 96.44 91 HIS A C 1
ATOM 703 O O . HIS A 1 91 ? 14.016 2.880 2.033 1.00 96.44 91 HIS A O 1
ATOM 709 N N . ASN A 1 92 ? 15.626 3.004 3.573 1.00 97.19 92 ASN A N 1
ATOM 710 C CA . ASN A 1 92 ? 14.720 2.860 4.709 1.00 97.19 92 ASN A CA 1
ATOM 711 C C . ASN A 1 92 ? 14.279 4.256 5.177 1.00 97.19 92 ASN A C 1
ATOM 713 O O . ASN A 1 92 ? 15.121 5.047 5.599 1.00 97.19 92 ASN A O 1
ATOM 717 N N . ASN A 1 93 ? 12.977 4.553 5.111 1.00 94.94 93 ASN A N 1
ATOM 718 C CA . ASN A 1 93 ? 12.423 5.845 5.541 1.00 94.94 93 ASN A CA 1
ATOM 719 C C . ASN A 1 93 ? 11.934 5.856 7.008 1.00 94.94 93 ASN A C 1
ATOM 721 O O . ASN A 1 93 ? 11.181 6.748 7.402 1.00 94.94 93 ASN A O 1
ATOM 725 N N . GLY A 1 94 ? 12.292 4.839 7.798 1.00 96.38 94 GLY A N 1
ATOM 726 C CA . GLY A 1 94 ? 11.842 4.647 9.181 1.00 96.38 94 GLY A CA 1
ATOM 727 C C . GLY A 1 94 ? 10.464 3.989 9.322 1.00 96.38 94 GLY A C 1
ATOM 728 O O . GLY A 1 94 ? 10.110 3.582 10.422 1.00 96.38 94 GLY A O 1
ATOM 729 N N . HIS A 1 95 ? 9.716 3.837 8.224 1.00 95.94 95 HIS A N 1
ATOM 730 C CA . HIS A 1 95 ? 8.369 3.253 8.196 1.00 95.94 95 HIS A CA 1
ATOM 731 C C . HIS A 1 95 ? 8.282 2.044 7.254 1.00 95.94 95 HIS A C 1
ATOM 733 O O . HIS A 1 95 ? 7.515 1.119 7.502 1.00 95.94 95 HIS A O 1
ATOM 739 N N . THR A 1 96 ? 9.055 2.053 6.164 1.00 96.94 96 THR A N 1
ATOM 740 C CA . THR A 1 96 ? 9.198 0.961 5.197 1.00 96.94 96 THR A CA 1
ATOM 741 C C . THR A 1 96 ? 10.498 1.113 4.388 1.00 96.94 96 THR A C 1
ATOM 743 O O . THR A 1 96 ? 11.159 2.157 4.419 1.00 96.94 96 THR A O 1
ATOM 746 N N . GLY A 1 97 ? 10.877 0.068 3.650 1.00 97.19 97 GLY A N 1
ATOM 747 C CA . GLY A 1 97 ? 11.904 0.147 2.611 1.00 97.19 97 GLY A CA 1
ATOM 748 C C . GLY A 1 97 ? 11.297 0.647 1.300 1.00 97.19 97 GLY A C 1
ATOM 749 O O . GLY A 1 97 ? 10.283 0.121 0.851 1.00 97.19 97 GLY A O 1
ATOM 750 N N . ILE A 1 98 ? 11.908 1.653 0.683 1.00 96.81 98 ILE A N 1
ATOM 751 C CA . ILE A 1 98 ? 11.494 2.207 -0.609 1.00 96.81 98 ILE A CA 1
ATOM 752 C C . ILE A 1 98 ? 12.641 2.115 -1.612 1.00 96.81 98 ILE A C 1
ATOM 754 O O . ILE A 1 98 ? 13.798 2.343 -1.256 1.00 96.81 98 ILE A O 1
ATOM 758 N N . TYR A 1 99 ? 12.322 1.810 -2.866 1.00 93.00 99 TYR A N 1
ATOM 759 C CA . TYR A 1 99 ? 13.260 1.990 -3.972 1.00 93.00 99 TYR A CA 1
ATOM 760 C C . TYR A 1 99 ? 13.282 3.474 -4.380 1.00 93.00 99 TYR A C 1
ATOM 762 O O . TYR A 1 99 ? 12.230 4.119 -4.378 1.00 93.00 99 TYR A O 1
ATOM 770 N N . LYS A 1 100 ? 14.466 4.021 -4.672 1.00 79.06 100 LYS A N 1
ATOM 771 C CA . LYS A 1 100 ? 14.684 5.396 -5.150 1.00 79.06 100 LYS A CA 1
ATOM 772 C C . LYS A 1 100 ? 15.339 5.414 -6.523 1.00 79.06 100 LYS A C 1
ATOM 774 O O . LYS A 1 100 ? 16.184 4.525 -6.777 1.00 79.06 100 LYS A O 1
#

Organism: Agrilus planipennis (NCBI:txid224129)

Radius of gyration: 30.58 Å; chains: 1; bounding box: 41×64×88 Å

Foldseek 3Di:
DDDDDDDDDDPVVVVVVVVCVVPVPPPPPPPPQDADDPPVRLVCCCVVPVVSPDPDDDDDDDDPVPDDDDPDDDDDDPCPVPDDPDDWDWDDPVHDIDTD

Secondary structure (DSSP, 8-state):
----------HHHHHHHHHHHHT-------------SSHHHHHHHHHHSGGGGSTT-S-----GGGPPP---PPPP-SSTTSPPSS---EEE-SSSEEE-

Sequence (100 aa):
MKVVSHMKMSSLYMQNVFIILLTGICVSSTSHDHWGYSSEEQAKWKDNYKSCGGDSQSPIAIDSSKTVPMNMSALELIYYDSPLPGPLQLHNNGHTGIYK

InterPro domains:
  IPR001148 Alpha carbonic anhydrase domain [PF00194] (41-96)
  IPR001148 Alpha carbonic anhydrase domain [PS51144] (33-100)
  IPR036398 Alpha carbonic anhydrase domain superfamily [G3DSA:3.10.200.10] (30-99)
  IPR036398 Alpha carbonic anhydrase domain superfamily [SSF51069] (34-97)

pLDDT: mean 82.39, std 18.63, range [36.41, 97.94]